Protein AF-A0A449D1W7-F1 (afdb_monomer_lite)

pLDDT: mean 76.57, std 15.9, range [45.38, 98.0]

Structure (mmCIF, N/CA/C/O backbone):
data_AF-A0A449D1W7-F1
#
_entry.id   AF-A0A449D1W7-F1
#
loop_
_atom_site.group_PDB
_atom_site.id
_atom_site.type_symbol
_atom_site.label_atom_id
_atom_site.label_alt_id
_atom_site.label_comp_id
_atom_site.label_asym_id
_atom_site.label_entity_id
_atom_site.label_seq_id
_atom_site.pdbx_PDB_ins_code
_atom_site.Cartn_x
_atom_site.Cartn_y
_atom_site.Cartn_z
_atom_site.occupancy
_atom_site.B_iso_or_equiv
_atom_site.auth_seq_id
_atom_site.auth_comp_id
_atom_site.auth_asym_id
_atom_site.auth_atom_id
_atom_site.pdbx_PDB_model_num
ATOM 1 N N . MET A 1 1 ? 46.983 -7.220 -83.386 1.00 48.47 1 MET A N 1
ATOM 2 C CA . MET A 1 1 ? 45.519 -7.300 -83.562 1.00 48.47 1 MET A CA 1
ATOM 3 C C . MET A 1 1 ? 44.942 -7.655 -82.201 1.00 48.47 1 MET A C 1
ATOM 5 O O . MET A 1 1 ? 44.944 -8.823 -81.848 1.00 48.47 1 MET A O 1
ATOM 9 N N . SER A 1 2 ? 44.616 -6.648 -81.384 1.00 51.84 2 SER A N 1
ATOM 10 C CA . SER A 1 2 ? 44.257 -6.839 -79.971 1.00 51.84 2 SER A CA 1
ATOM 11 C C . SER A 1 2 ? 42.823 -6.385 -79.745 1.00 51.84 2 SER A C 1
ATOM 13 O O . SER A 1 2 ? 42.500 -5.208 -79.894 1.00 51.84 2 SER A O 1
ATOM 15 N N . THR A 1 3 ? 41.968 -7.351 -79.446 1.00 65.56 3 THR A N 1
ATOM 16 C CA . THR A 1 3 ? 40.550 -7.193 -79.141 1.00 65.56 3 THR A CA 1
ATOM 17 C C . THR A 1 3 ? 40.401 -6.597 -77.743 1.00 65.56 3 THR A C 1
ATOM 19 O O . THR A 1 3 ? 40.947 -7.124 -76.777 1.00 65.56 3 THR A O 1
ATOM 22 N N . ILE A 1 4 ? 39.678 -5.484 -77.633 1.00 63.50 4 ILE A N 1
ATOM 23 C CA . ILE A 1 4 ? 39.382 -4.821 -76.361 1.00 63.50 4 ILE A CA 1
ATOM 24 C C . ILE A 1 4 ? 38.085 -5.431 -75.824 1.00 63.50 4 ILE A C 1
ATOM 26 O O . ILE A 1 4 ? 37.018 -5.242 -76.407 1.00 63.50 4 ILE A O 1
ATOM 30 N N . THR A 1 5 ? 38.175 -6.199 -74.743 1.00 69.12 5 THR A N 1
ATOM 31 C CA . THR A 1 5 ? 37.014 -6.752 -74.038 1.00 69.12 5 THR A CA 1
ATOM 32 C C . THR A 1 5 ? 36.253 -5.613 -73.360 1.00 69.12 5 THR A C 1
ATOM 34 O O . THR A 1 5 ? 36.788 -4.948 -72.473 1.00 69.12 5 THR A O 1
ATOM 37 N N . ALA A 1 6 ? 35.010 -5.370 -73.775 1.00 62.75 6 ALA A N 1
ATOM 38 C CA . ALA A 1 6 ? 34.133 -4.399 -73.132 1.00 62.75 6 ALA A CA 1
ATOM 39 C C . ALA A 1 6 ? 33.755 -4.889 -71.723 1.00 62.75 6 ALA A C 1
ATOM 41 O O . ALA A 1 6 ? 33.138 -5.938 -71.561 1.00 62.75 6 ALA A O 1
ATOM 42 N N . THR A 1 7 ? 34.151 -4.135 -70.699 1.00 64.31 7 THR A N 1
ATOM 43 C CA . THR A 1 7 ? 33.732 -4.349 -69.310 1.00 64.31 7 THR A CA 1
ATOM 44 C C . THR A 1 7 ? 32.306 -3.832 -69.143 1.00 64.31 7 THR A C 1
ATOM 46 O O . THR A 1 7 ? 32.064 -2.637 -69.324 1.00 64.31 7 THR A O 1
ATOM 49 N N . ASP A 1 8 ? 31.372 -4.721 -68.804 1.00 63.69 8 ASP A N 1
ATOM 50 C CA . ASP A 1 8 ? 30.018 -4.344 -68.402 1.00 63.69 8 ASP A CA 1
ATOM 51 C C . ASP A 1 8 ? 30.093 -3.489 -67.129 1.00 63.69 8 ASP A C 1
ATOM 53 O O . ASP A 1 8 ? 30.633 -3.900 -66.098 1.00 63.69 8 ASP A O 1
ATOM 57 N N . ARG A 1 9 ? 29.637 -2.242 -67.232 1.00 61.06 9 ARG A N 1
ATOM 58 C CA . ARG A 1 9 ? 29.703 -1.245 -66.165 1.00 61.06 9 ARG A CA 1
ATOM 59 C C . ARG A 1 9 ? 28.331 -1.229 -65.495 1.00 61.06 9 ARG A C 1
ATOM 61 O O . ARG A 1 9 ? 27.463 -0.453 -65.885 1.00 61.06 9 ARG A O 1
ATOM 68 N N . THR A 1 10 ? 28.123 -2.080 -64.489 1.00 68.62 10 THR A N 1
ATOM 69 C CA . THR A 1 10 ? 26.932 -1.998 -63.632 1.00 68.62 10 THR A CA 1
ATOM 70 C C . THR A 1 10 ? 26.888 -0.599 -63.015 1.00 68.62 10 THR A C 1
ATOM 72 O O . THR A 1 10 ? 27.818 -0.183 -62.320 1.00 68.62 10 THR A O 1
ATOM 75 N N . ALA A 1 11 ? 25.847 0.169 -63.340 1.00 70.06 11 ALA A N 1
ATOM 76 C CA . ALA A 1 11 ? 25.701 1.536 -62.861 1.00 70.06 11 ALA A CA 1
ATOM 77 C C . ALA A 1 11 ? 25.687 1.557 -61.319 1.00 70.06 11 ALA A C 1
ATOM 79 O O . ALA A 1 11 ? 25.040 0.704 -60.708 1.00 70.06 11 ALA A O 1
ATOM 80 N N . PRO A 1 12 ? 26.372 2.511 -60.664 1.00 68.94 12 PRO A N 1
ATOM 81 C CA . PRO A 1 12 ? 26.325 2.619 -59.215 1.00 68.94 12 PRO A CA 1
ATOM 82 C C . PRO A 1 12 ? 24.899 2.978 -58.782 1.00 68.94 12 PRO A C 1
ATOM 84 O O . PRO A 1 12 ? 24.418 4.081 -59.051 1.00 68.94 12 PRO A O 1
ATOM 87 N N . THR A 1 13 ? 24.220 2.059 -58.093 1.00 68.31 13 THR A N 1
ATOM 88 C CA . THR A 1 13 ? 22.962 2.349 -57.399 1.00 68.31 13 THR A CA 1
ATOM 89 C C . THR A 1 13 ? 23.248 3.415 -56.348 1.00 68.31 13 THR A C 1
ATOM 91 O O . THR A 1 13 ? 23.883 3.152 -55.326 1.00 68.31 13 THR A O 1
ATOM 94 N N . ARG A 1 14 ? 22.834 4.654 -56.622 1.00 69.25 14 ARG A N 1
ATOM 95 C CA . ARG A 1 14 ? 23.037 5.784 -55.715 1.00 69.25 14 ARG A CA 1
ATOM 96 C C . ARG A 1 14 ? 22.237 5.508 -54.436 1.00 69.25 14 ARG A C 1
ATOM 98 O O . ARG A 1 14 ? 21.021 5.353 -54.541 1.00 69.25 14 ARG A O 1
ATOM 105 N N . PRO A 1 15 ? 22.866 5.432 -53.249 1.00 72.12 15 PRO A N 1
ATOM 106 C CA . PRO A 1 15 ? 22.126 5.161 -52.028 1.00 72.12 15 PRO A CA 1
ATOM 107 C C . PRO A 1 15 ? 21.131 6.299 -51.803 1.00 72.12 15 PRO A C 1
ATOM 109 O O . PRO A 1 15 ? 21.517 7.468 -51.700 1.00 72.12 15 PRO A O 1
ATOM 112 N N . THR A 1 16 ? 19.843 5.963 -51.765 1.00 77.62 16 THR A N 1
ATOM 113 C CA . THR A 1 16 ? 18.789 6.891 -51.359 1.00 77.62 16 THR A CA 1
ATOM 114 C C . THR A 1 16 ? 19.142 7.402 -49.968 1.00 77.62 16 THR A C 1
ATOM 116 O O . THR A 1 16 ? 19.311 6.617 -49.035 1.00 77.62 16 THR A O 1
ATOM 119 N N . ARG A 1 17 ? 19.325 8.718 -49.833 1.00 78.56 17 ARG A N 1
ATOM 120 C CA . ARG A 1 17 ? 19.708 9.329 -48.558 1.00 78.56 17 ARG A CA 1
ATOM 121 C C . ARG A 1 17 ? 18.601 9.038 -47.545 1.00 78.56 17 ARG A C 1
ATOM 123 O O . ARG A 1 17 ? 17.442 9.348 -47.814 1.00 78.56 17 ARG A O 1
ATOM 130 N N . ALA A 1 18 ? 18.954 8.446 -46.405 1.00 78.62 18 ALA A N 1
ATOM 131 C CA . ALA A 1 18 ? 18.002 8.244 -45.321 1.00 78.62 18 ALA A CA 1
ATOM 132 C C . ALA A 1 18 ? 17.391 9.596 -44.926 1.00 78.62 18 ALA A C 1
ATOM 134 O O . ALA A 1 18 ? 18.099 10.607 -44.848 1.00 78.62 18 ALA A O 1
ATOM 135 N N . SER A 1 19 ? 16.076 9.624 -44.710 1.00 86.56 19 SER A N 1
ATOM 136 C CA . SER A 1 19 ? 15.406 10.826 -44.221 1.00 86.56 19 SER A CA 1
ATOM 137 C C . SER A 1 19 ? 15.937 11.180 -42.827 1.00 86.56 19 SER A C 1
ATOM 139 O O . SER A 1 19 ? 16.431 10.328 -42.085 1.00 86.56 19 SER A O 1
ATOM 141 N N . PHE A 1 20 ? 15.842 12.455 -42.453 1.00 86.75 20 PHE A N 1
ATOM 142 C CA . PHE A 1 20 ? 16.321 12.941 -41.158 1.00 86.75 20 PHE A CA 1
ATOM 143 C C . PHE A 1 20 ? 15.682 12.197 -39.971 1.00 86.75 20 PHE A C 1
ATOM 145 O O . PHE A 1 20 ? 16.361 11.873 -39.001 1.00 86.75 20 PHE A O 1
ATOM 152 N N . THR A 1 21 ? 14.399 11.842 -40.079 1.00 90.75 21 THR A N 1
ATOM 153 C CA . THR A 1 21 ? 13.682 11.058 -39.064 1.00 90.75 21 THR A CA 1
ATOM 154 C C . THR A 1 21 ? 14.199 9.625 -38.968 1.00 90.75 21 THR A C 1
ATOM 156 O O . THR A 1 21 ? 14.377 9.122 -37.861 1.00 90.75 21 THR A O 1
ATOM 159 N N . THR A 1 22 ? 14.519 8.987 -40.100 1.00 87.50 22 THR A N 1
ATOM 160 C CA . THR A 1 22 ? 15.175 7.673 -40.113 1.00 87.50 22 THR A CA 1
ATOM 161 C C . THR A 1 22 ? 16.558 7.746 -39.471 1.00 87.50 22 THR A C 1
ATOM 163 O O . THR A 1 22 ? 16.902 6.882 -38.670 1.00 87.50 22 THR A O 1
ATOM 166 N N . ALA A 1 23 ? 17.335 8.795 -39.751 1.00 89.31 23 ALA A N 1
ATOM 167 C CA . ALA A 1 23 ? 18.646 8.980 -39.132 1.00 89.31 23 ALA A CA 1
ATOM 168 C C . ALA A 1 23 ? 18.552 9.156 -37.603 1.00 89.31 23 ALA A C 1
ATOM 170 O O . ALA A 1 23 ? 19.315 8.525 -36.873 1.00 89.31 23 ALA A O 1
ATOM 171 N N . ILE A 1 24 ? 17.593 9.948 -37.108 1.00 93.62 24 ILE A N 1
ATOM 172 C CA . ILE A 1 24 ? 17.347 10.114 -35.665 1.00 93.62 24 ILE A CA 1
ATOM 173 C C . ILE A 1 24 ? 16.910 8.795 -35.023 1.00 93.62 24 ILE A C 1
ATOM 175 O O . ILE A 1 24 ? 17.434 8.434 -33.970 1.00 93.62 24 ILE A O 1
ATOM 179 N N . GLY A 1 25 ? 15.984 8.067 -35.653 1.00 91.31 25 GLY A N 1
ATOM 180 C CA . GLY A 1 25 ? 15.483 6.793 -35.135 1.00 91.31 25 GLY A CA 1
ATOM 181 C C . GLY A 1 25 ? 16.606 5.789 -34.876 1.00 91.31 25 GLY A C 1
ATOM 182 O O . GLY A 1 25 ? 16.667 5.206 -33.798 1.00 91.31 25 GLY A O 1
ATOM 183 N N . LEU A 1 26 ? 17.560 5.684 -35.806 1.00 90.69 26 LEU A N 1
ATOM 184 C CA . LEU A 1 26 ? 18.717 4.792 -35.669 1.00 90.69 26 LEU A CA 1
ATOM 185 C C . LEU A 1 26 ? 19.648 5.187 -34.509 1.00 90.69 26 LEU A C 1
ATOM 187 O O . LEU A 1 26 ? 20.216 4.319 -33.843 1.00 90.69 26 LEU A O 1
ATOM 191 N N . VAL A 1 27 ? 19.812 6.487 -34.243 1.00 91.00 27 VAL A N 1
ATOM 192 C CA . VAL A 1 27 ? 20.620 6.972 -33.111 1.00 91.00 27 VAL A CA 1
ATOM 193 C C . VAL A 1 27 ? 19.906 6.709 -31.792 1.00 91.00 27 VAL A C 1
ATOM 195 O O . VAL A 1 27 ? 20.527 6.201 -30.862 1.00 91.00 27 VAL A O 1
ATOM 198 N N . ILE A 1 28 ? 18.608 7.015 -31.719 1.00 95.56 28 ILE A N 1
ATOM 199 C CA . ILE A 1 28 ? 17.798 6.795 -30.516 1.00 95.56 28 ILE A CA 1
ATOM 200 C C . ILE A 1 28 ? 17.778 5.312 -30.154 1.00 95.56 28 ILE A C 1
ATOM 202 O O . ILE A 1 28 ? 18.000 4.970 -28.994 1.00 95.56 28 ILE A O 1
ATOM 206 N N . GLU A 1 29 ? 17.563 4.434 -31.132 1.00 92.31 29 GLU A N 1
ATOM 207 C CA . GLU A 1 29 ? 17.555 2.990 -30.913 1.00 92.31 29 GLU A CA 1
ATOM 208 C C . GLU A 1 29 ? 18.887 2.515 -30.324 1.00 92.31 29 GLU A C 1
ATOM 210 O O . GLU A 1 29 ? 18.908 1.854 -29.283 1.00 92.31 29 GLU A O 1
ATOM 215 N N . ARG A 1 30 ? 20.012 2.917 -30.929 1.00 91.12 30 ARG A N 1
ATOM 216 C CA . ARG A 1 30 ? 21.342 2.567 -30.421 1.00 91.12 30 ARG A CA 1
ATOM 217 C C . ARG A 1 30 ? 21.570 3.111 -29.014 1.00 91.12 30 ARG A C 1
ATOM 219 O O . ARG A 1 30 ? 22.061 2.386 -28.151 1.00 91.12 30 ARG A O 1
ATOM 226 N N . GLU A 1 31 ? 21.229 4.370 -28.788 1.00 91.19 31 GLU A N 1
ATOM 227 C CA . GLU A 1 31 ? 21.493 5.058 -27.530 1.00 91.19 31 GLU A CA 1
ATOM 228 C C . GLU A 1 31 ? 20.668 4.461 -26.378 1.00 91.19 31 GLU A C 1
ATOM 230 O O . GLU A 1 31 ? 21.201 4.184 -25.300 1.00 91.19 31 GLU A O 1
ATOM 235 N N . ILE A 1 32 ? 19.380 4.185 -26.608 1.00 89.06 32 ILE A N 1
ATOM 236 C CA . ILE A 1 32 ? 18.512 3.528 -25.623 1.00 89.06 32 ILE A CA 1
ATOM 237 C C . ILE A 1 32 ? 18.987 2.097 -25.373 1.00 89.06 32 ILE A C 1
ATOM 239 O O . ILE A 1 32 ? 19.110 1.702 -24.216 1.00 89.06 32 ILE A O 1
ATOM 243 N N . MET A 1 33 ? 19.314 1.328 -26.413 1.00 88.69 33 MET A N 1
ATOM 244 C CA . MET A 1 33 ? 19.767 -0.059 -26.251 1.00 88.69 33 MET A CA 1
ATOM 245 C C . MET A 1 33 ? 21.081 -0.161 -25.473 1.00 88.69 33 MET A C 1
ATOM 247 O O . MET A 1 33 ? 21.241 -1.068 -24.655 1.00 88.69 33 MET A O 1
ATOM 251 N N . VAL A 1 34 ? 22.011 0.777 -25.671 1.00 87.62 34 VAL A N 1
ATOM 252 C CA . VAL A 1 34 ? 23.252 0.846 -24.883 1.00 87.62 34 VAL A CA 1
ATOM 253 C C . VAL A 1 34 ? 22.952 1.191 -23.423 1.00 87.62 34 VAL A C 1
ATOM 255 O O . VAL A 1 34 ? 23.536 0.581 -22.525 1.00 87.62 34 VAL A O 1
ATOM 258 N N . ARG A 1 35 ? 22.006 2.102 -23.162 1.00 82.56 35 ARG A N 1
ATOM 259 C CA . ARG A 1 35 ? 21.574 2.421 -21.793 1.00 82.56 35 ARG A CA 1
ATOM 260 C C . ARG A 1 35 ? 20.866 1.249 -21.117 1.00 82.56 35 ARG A C 1
ATOM 262 O O . ARG A 1 35 ? 21.209 0.931 -19.986 1.00 82.56 35 ARG A O 1
ATOM 269 N N . VAL A 1 36 ? 19.958 0.561 -21.806 1.00 84.50 36 VAL A N 1
ATOM 270 C CA . VAL A 1 36 ? 19.210 -0.587 -21.262 1.00 84.50 36 VAL A CA 1
ATOM 271 C C . VAL A 1 36 ? 20.123 -1.790 -21.004 1.00 84.50 36 VAL A C 1
ATOM 273 O O . VAL A 1 36 ? 19.963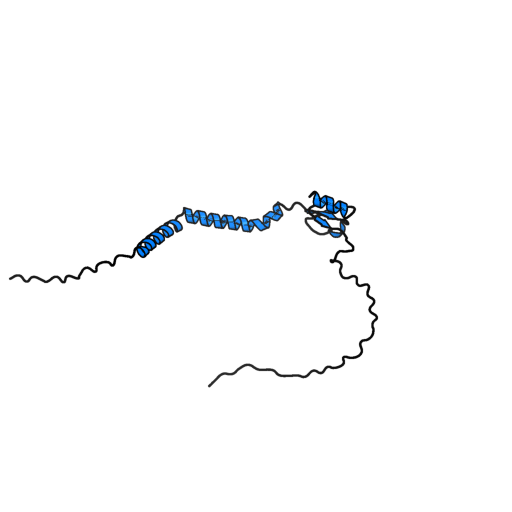 -2.483 -20.002 1.00 84.50 36 VAL A O 1
ATOM 276 N N . LYS A 1 37 ? 21.128 -2.023 -21.858 1.00 85.94 37 LYS A N 1
ATOM 277 C CA . LYS A 1 37 ? 22.137 -3.084 -21.660 1.00 85.94 37 LYS A CA 1
ATOM 278 C C . LYS A 1 37 ? 23.265 -2.677 -20.708 1.00 85.94 37 LYS A C 1
ATOM 280 O O . LYS A 1 37 ? 24.162 -3.481 -20.448 1.00 85.94 37 LYS A O 1
ATOM 285 N N . SER A 1 38 ? 23.242 -1.452 -20.183 1.00 90.62 38 SER A N 1
ATOM 286 C CA . SER A 1 38 ? 24.205 -1.009 -19.184 1.00 90.62 38 SER A CA 1
ATOM 287 C C . SER A 1 38 ? 23.974 -1.742 -17.869 1.00 90.62 38 SER A C 1
ATOM 289 O O . SER A 1 38 ? 22.853 -1.821 -17.364 1.00 90.62 38 SER A O 1
ATOM 291 N N . LYS A 1 39 ? 25.068 -2.215 -17.265 1.00 91.75 39 LYS A N 1
ATOM 292 C CA . LYS A 1 39 ? 25.038 -2.816 -15.928 1.00 91.75 39 LYS A CA 1
ATOM 293 C C . LYS A 1 39 ? 24.431 -1.856 -14.906 1.00 91.75 39 LYS A C 1
ATOM 295 O O . LYS A 1 39 ? 23.652 -2.293 -14.075 1.00 91.75 39 LYS A O 1
ATOM 300 N N . ALA A 1 40 ? 24.736 -0.560 -14.999 1.00 91.00 40 ALA A N 1
ATOM 301 C CA . ALA A 1 40 ? 24.228 0.434 -14.057 1.00 91.00 40 ALA A CA 1
ATOM 302 C C . ALA A 1 40 ? 22.696 0.555 -14.111 1.00 91.00 40 ALA A C 1
ATOM 304 O O . ALA A 1 40 ? 22.050 0.573 -13.067 1.00 91.00 40 ALA A O 1
ATOM 305 N N . PHE A 1 41 ? 22.115 0.571 -15.316 1.00 90.12 41 PHE A N 1
ATOM 306 C CA . PHE A 1 41 ? 20.662 0.610 -15.486 1.00 90.12 41 PHE A CA 1
ATOM 307 C C . PHE A 1 41 ? 20.015 -0.663 -14.937 1.00 90.12 41 PHE A C 1
ATOM 309 O O . PHE A 1 41 ? 19.146 -0.583 -14.077 1.00 90.12 41 PHE A O 1
ATOM 316 N N . MET A 1 42 ? 20.503 -1.834 -15.359 1.00 93.31 42 MET A N 1
ATOM 317 C CA . MET A 1 42 ? 19.956 -3.122 -14.927 1.00 93.31 42 MET A CA 1
ATOM 318 C C . MET A 1 42 ? 20.038 -3.308 -13.407 1.00 93.31 42 MET A C 1
ATOM 320 O O . MET A 1 42 ? 19.064 -3.725 -12.786 1.00 93.31 42 MET A O 1
ATOM 324 N N . ILE A 1 43 ? 21.180 -2.967 -12.799 1.00 95.56 43 ILE A N 1
ATOM 325 C CA . ILE A 1 43 ? 21.377 -3.055 -11.347 1.00 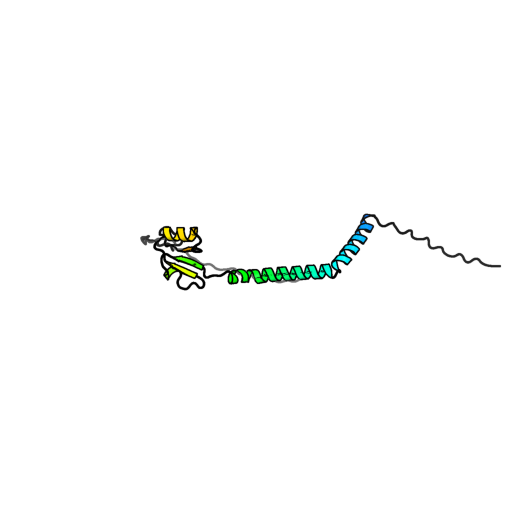95.56 43 ILE A CA 1
ATOM 326 C C . ILE A 1 43 ? 20.415 -2.109 -10.631 1.00 95.56 43 ILE A C 1
ATOM 328 O O . ILE A 1 43 ? 19.755 -2.538 -9.692 1.00 95.56 43 ILE A O 1
ATOM 332 N N . SER A 1 44 ? 20.290 -0.856 -11.084 1.00 94.69 44 SER A N 1
ATOM 333 C CA . SER A 1 44 ? 19.359 0.098 -10.476 1.00 94.69 44 SER A CA 1
ATOM 334 C C . SER A 1 44 ? 17.918 -0.386 -10.576 1.00 94.69 44 SER A C 1
ATOM 336 O O . SER A 1 44 ? 17.206 -0.362 -9.581 1.00 94.69 44 SER A O 1
ATOM 338 N N . THR A 1 45 ? 17.486 -0.848 -11.749 1.00 94.06 45 THR A N 1
ATOM 339 C CA . THR A 1 45 ? 16.119 -1.335 -11.953 1.00 94.06 45 THR A CA 1
ATOM 340 C C . THR A 1 45 ? 15.833 -2.561 -11.095 1.00 94.06 45 THR A C 1
ATOM 342 O O . THR A 1 45 ? 14.808 -2.595 -10.418 1.00 94.06 45 THR A O 1
ATOM 345 N N . LEU A 1 46 ? 16.736 -3.544 -11.067 1.00 96.31 46 LEU A N 1
ATOM 346 C CA . LEU A 1 46 ? 16.579 -4.729 -10.223 1.00 96.31 46 LEU A CA 1
ATOM 347 C C . LEU A 1 46 ? 16.556 -4.361 -8.741 1.00 96.31 46 LEU A C 1
ATOM 349 O O . LEU A 1 46 ? 15.699 -4.849 -8.013 1.00 96.31 46 LEU A O 1
ATOM 353 N N . LEU A 1 47 ? 17.444 -3.470 -8.303 1.00 97.31 47 LEU A N 1
ATOM 354 C CA . LEU A 1 47 ? 17.480 -3.014 -6.919 1.00 97.31 47 LEU A CA 1
ATOM 355 C C . LEU A 1 47 ? 16.197 -2.272 -6.549 1.00 97.31 47 LEU A C 1
ATOM 357 O O . LEU A 1 47 ? 15.647 -2.531 -5.486 1.00 97.31 47 LEU A O 1
ATOM 361 N N . SER A 1 48 ? 15.675 -1.414 -7.428 1.00 97.06 48 SER A N 1
ATOM 362 C CA . SER A 1 48 ? 14.379 -0.768 -7.223 1.00 97.06 48 SER A CA 1
ATOM 363 C C . SER A 1 48 ? 13.258 -1.798 -7.110 1.00 97.06 48 SER A C 1
ATOM 365 O O . SER A 1 48 ? 12.488 -1.735 -6.159 1.00 97.06 48 SER A O 1
ATOM 367 N N . ILE A 1 49 ? 13.182 -2.775 -8.019 1.00 97.38 49 ILE A N 1
ATOM 368 C CA . ILE A 1 49 ? 12.158 -3.831 -7.970 1.00 97.38 49 ILE A CA 1
ATOM 369 C C . ILE A 1 49 ? 12.250 -4.614 -6.657 1.00 97.38 49 ILE A C 1
ATOM 371 O O . ILE A 1 49 ? 11.230 -4.825 -6.006 1.00 97.38 49 ILE A O 1
ATOM 375 N N . VAL A 1 50 ? 13.456 -5.010 -6.246 1.00 98.00 50 VAL A N 1
ATOM 376 C CA . VAL A 1 50 ? 13.677 -5.744 -4.993 1.00 98.00 50 VAL A CA 1
ATOM 377 C C . VAL A 1 50 ? 13.308 -4.886 -3.788 1.00 98.00 50 VAL A C 1
ATOM 379 O O . VAL A 1 50 ? 12.621 -5.370 -2.898 1.00 98.00 50 VAL A O 1
ATOM 382 N N . LEU A 1 51 ? 13.716 -3.617 -3.761 1.00 97.62 51 LEU A N 1
ATOM 383 C CA . LEU A 1 51 ? 13.448 -2.714 -2.646 1.00 97.62 51 LEU A CA 1
ATOM 384 C C . LEU A 1 51 ? 11.953 -2.429 -2.502 1.00 97.62 51 LEU A C 1
ATOM 386 O O . LEU A 1 51 ? 11.414 -2.561 -1.409 1.00 97.62 51 LEU A O 1
ATOM 390 N N . PHE A 1 52 ? 11.272 -2.080 -3.594 1.00 97.12 52 PHE A N 1
ATOM 391 C CA . PHE A 1 52 ? 9.827 -1.860 -3.575 1.00 97.12 52 PHE A CA 1
ATOM 392 C C . PHE A 1 52 ? 9.068 -3.154 -3.278 1.00 97.12 52 PHE A C 1
ATOM 394 O O . PHE A 1 52 ? 8.129 -3.136 -2.489 1.00 97.12 52 PHE A O 1
ATOM 401 N N . GLY A 1 53 ? 9.498 -4.284 -3.844 1.00 96.19 53 GLY A N 1
ATOM 402 C CA . GLY A 1 53 ? 8.925 -5.594 -3.543 1.00 96.19 53 GLY A CA 1
ATOM 403 C C . GLY A 1 53 ? 9.062 -5.953 -2.065 1.00 96.19 53 GLY A C 1
ATOM 404 O O . GLY A 1 53 ? 8.085 -6.360 -1.444 1.00 96.19 53 GLY A O 1
ATOM 405 N N . ALA A 1 54 ? 10.238 -5.733 -1.477 1.00 95.00 54 ALA A N 1
ATOM 406 C CA . ALA A 1 54 ? 10.482 -5.941 -0.055 1.00 95.00 54 ALA A CA 1
ATOM 407 C C . ALA A 1 54 ? 9.672 -4.970 0.811 1.00 95.00 54 ALA A C 1
ATOM 409 O O . ALA A 1 54 ? 9.100 -5.392 1.808 1.00 95.00 54 ALA A O 1
ATOM 410 N N . ALA A 1 55 ? 9.572 -3.697 0.420 1.00 93.62 55 ALA A N 1
ATOM 411 C CA . ALA A 1 55 ? 8.777 -2.705 1.135 1.00 93.62 55 ALA A CA 1
ATOM 412 C C . ALA A 1 55 ? 7.288 -3.080 1.158 1.00 93.62 55 ALA A C 1
ATOM 414 O O . ALA A 1 55 ? 6.665 -3.021 2.213 1.00 93.62 55 ALA A O 1
ATOM 415 N N . VAL A 1 56 ? 6.729 -3.520 0.027 1.00 94.19 56 VAL A N 1
ATOM 416 C CA . VAL A 1 56 ? 5.333 -3.983 -0.060 1.00 94.19 56 VAL A CA 1
ATOM 417 C C . VAL A 1 56 ? 5.136 -5.307 0.684 1.00 94.19 56 VAL A C 1
ATOM 419 O O . VAL A 1 56 ? 4.137 -5.486 1.371 1.00 94.19 56 VAL A O 1
ATOM 422 N N . ALA A 1 57 ? 6.088 -6.237 0.606 1.00 90.44 57 ALA A N 1
ATOM 423 C CA . ALA A 1 57 ? 6.011 -7.482 1.369 1.00 90.44 57 ALA A CA 1
ATOM 424 C C . ALA A 1 57 ? 6.063 -7.220 2.885 1.00 90.44 57 ALA A C 1
ATOM 426 O O . ALA A 1 57 ? 5.321 -7.831 3.653 1.00 90.44 57 ALA A O 1
ATOM 427 N N . ALA A 1 58 ? 6.905 -6.280 3.314 1.00 87.06 58 ALA A N 1
ATOM 428 C CA . ALA A 1 58 ? 7.037 -5.880 4.707 1.00 87.06 58 ALA A CA 1
ATOM 429 C C . ALA A 1 58 ? 5.901 -4.962 5.178 1.00 87.06 58 ALA A C 1
ATOM 431 O O . ALA A 1 58 ? 5.664 -4.885 6.381 1.00 87.06 58 ALA A O 1
ATOM 432 N N . SER A 1 59 ? 5.163 -4.293 4.282 1.00 85.62 59 SER A N 1
ATOM 433 C CA . SER A 1 59 ? 4.123 -3.341 4.691 1.00 85.62 59 SER A CA 1
ATOM 434 C C . SER A 1 59 ? 2.993 -3.999 5.480 1.00 85.62 59 SER A C 1
ATOM 436 O O . SER A 1 59 ? 2.396 -3.346 6.327 1.00 85.62 59 SER A O 1
ATOM 438 N N . GLY A 1 60 ? 2.725 -5.289 5.251 1.00 83.38 60 GLY A N 1
ATOM 439 C CA . GLY A 1 60 ? 1.778 -6.065 6.058 1.00 83.38 60 GLY A CA 1
ATOM 440 C C . GLY A 1 60 ? 2.297 -6.432 7.454 1.00 83.38 60 GLY A C 1
ATOM 441 O O . GLY A 1 60 ? 1.500 -6.658 8.357 1.00 83.38 60 GLY A O 1
ATOM 442 N N . ALA A 1 61 ? 3.617 -6.459 7.648 1.00 78.88 61 ALA A N 1
ATOM 443 C CA . ALA A 1 61 ? 4.253 -6.733 8.936 1.00 78.88 61 ALA A CA 1
ATOM 444 C C . ALA A 1 61 ? 4.501 -5.458 9.759 1.00 78.88 61 ALA A C 1
ATOM 446 O O . ALA A 1 61 ? 4.612 -5.540 10.981 1.00 78.88 61 ALA A O 1
ATOM 447 N N . LEU A 1 62 ? 4.541 -4.279 9.126 1.00 76.62 62 LEU A N 1
ATOM 448 C CA . LEU A 1 62 ? 4.704 -2.999 9.825 1.00 76.62 62 LEU A CA 1
ATOM 449 C C . LEU A 1 62 ? 3.692 -2.800 10.971 1.00 76.62 62 LEU A C 1
ATOM 451 O O . LEU A 1 62 ? 4.149 -2.470 12.061 1.00 76.62 62 LEU A O 1
ATOM 455 N N . PRO A 1 63 ? 2.375 -3.062 10.814 1.00 74.88 63 PRO A N 1
ATOM 456 C CA . PRO A 1 63 ? 1.414 -2.915 11.906 1.00 74.88 63 PRO A CA 1
ATOM 457 C C . PRO A 1 63 ? 1.779 -3.732 13.144 1.00 74.88 63 PRO A C 1
ATOM 459 O O . PRO A 1 63 ? 1.619 -3.242 14.246 1.00 74.88 63 PRO A O 1
ATOM 462 N N . SER A 1 64 ? 2.340 -4.935 12.978 1.00 69.25 64 SER A N 1
ATOM 463 C CA . SER A 1 64 ? 2.721 -5.797 14.107 1.00 69.25 64 SER A CA 1
ATOM 464 C C . SER A 1 64 ? 3.934 -5.289 14.893 1.00 69.25 64 SER A C 1
ATOM 466 O O . SER A 1 64 ? 4.053 -5.566 16.080 1.00 69.25 64 SER A O 1
ATOM 468 N N . LEU A 1 65 ? 4.819 -4.512 14.256 1.00 65.12 65 LEU A N 1
ATOM 469 C CA . LEU A 1 65 ? 5.966 -3.884 14.923 1.00 65.12 65 LEU A CA 1
ATOM 470 C C . LEU A 1 65 ? 5.573 -2.615 15.690 1.00 65.12 65 LEU A C 1
ATOM 472 O O . LEU A 1 65 ? 6.299 -2.192 16.586 1.00 65.12 65 LEU A O 1
ATOM 476 N N . PHE A 1 66 ? 4.434 -2.021 15.332 1.00 68.25 66 PHE A N 1
ATOM 477 C CA . PHE A 1 66 ? 3.832 -0.879 16.021 1.00 68.25 66 PHE A CA 1
ATOM 478 C C . PHE A 1 66 ? 2.614 -1.270 16.870 1.00 68.25 66 PHE A C 1
ATOM 480 O O . PHE A 1 66 ? 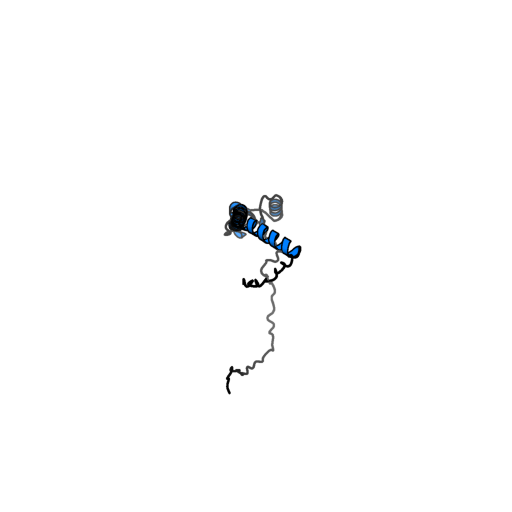2.031 -0.402 17.515 1.00 68.25 66 PHE A O 1
ATOM 487 N N . ALA A 1 67 ? 2.244 -2.553 16.894 1.00 60.91 67 ALA A N 1
ATOM 488 C CA . ALA A 1 67 ? 1.167 -3.090 17.711 1.00 60.91 67 ALA A CA 1
ATOM 489 C C . ALA A 1 67 ? 1.639 -3.183 19.166 1.00 60.91 67 ALA A C 1
ATOM 491 O O . ALA A 1 67 ? 1.995 -4.249 19.666 1.00 60.91 67 ALA A O 1
ATOM 492 N N . SER A 1 68 ? 1.668 -2.042 19.850 1.00 63.50 68 SER A N 1
ATOM 493 C CA . SER A 1 68 ? 1.398 -2.049 21.285 1.00 63.50 68 SER A CA 1
ATOM 494 C C . SER A 1 68 ? -0.059 -2.449 21.477 1.00 63.50 68 SER A C 1
ATOM 496 O O . SER A 1 68 ? -0.902 -2.084 20.664 1.00 63.50 68 SER A O 1
ATOM 498 N N . THR A 1 69 ? -0.347 -3.202 22.537 1.00 69.38 69 THR A N 1
ATOM 499 C CA . THR A 1 69 ? -1.715 -3.534 22.937 1.00 69.38 69 THR A CA 1
ATOM 500 C C . THR A 1 69 ? -2.574 -2.269 22.919 1.00 69.38 69 THR A C 1
ATOM 502 O O . THR A 1 69 ? -2.211 -1.268 23.545 1.00 69.38 69 THR A O 1
ATOM 505 N N . ASP A 1 70 ? -3.682 -2.291 22.182 1.00 83.12 70 ASP A N 1
ATOM 506 C CA . ASP A 1 70 ? -4.534 -1.115 22.053 1.00 83.12 70 ASP A CA 1
ATOM 507 C C . ASP A 1 70 ? -5.284 -0.910 23.368 1.00 83.12 70 ASP A C 1
ATOM 509 O O . ASP A 1 70 ? -6.088 -1.747 23.788 1.00 83.12 70 ASP A O 1
ATOM 513 N N . LYS A 1 71 ? -5.017 0.216 24.036 1.00 86.38 71 LYS A N 1
ATOM 514 C CA . LYS A 1 71 ? -5.775 0.618 25.221 1.00 86.38 71 LYS A CA 1
ATOM 515 C C . LYS A 1 71 ? -7.158 1.064 24.790 1.00 86.38 71 LYS A C 1
ATOM 517 O O . LYS A 1 71 ? -7.284 2.013 24.014 1.00 86.38 71 LYS A O 1
ATOM 522 N N . VAL A 1 72 ? -8.188 0.406 25.306 1.00 89.06 72 VAL A N 1
ATOM 523 C CA . VAL A 1 72 ? -9.582 0.698 24.964 1.00 89.06 72 VAL A CA 1
ATOM 524 C C . VAL A 1 72 ? -10.344 1.026 26.237 1.00 89.06 72 VAL A C 1
ATOM 526 O O . VAL A 1 72 ? -10.417 0.203 27.147 1.00 89.06 72 VAL A O 1
ATOM 529 N N . ALA A 1 73 ? -10.928 2.223 26.300 1.00 90.06 73 ALA A N 1
ATOM 530 C CA . ALA A 1 73 ? -11.798 2.601 27.407 1.00 90.06 73 ALA A CA 1
ATOM 531 C C . ALA A 1 73 ? -13.124 1.835 27.316 1.00 90.06 73 ALA A C 1
ATOM 533 O O . ALA A 1 73 ? -13.786 1.860 26.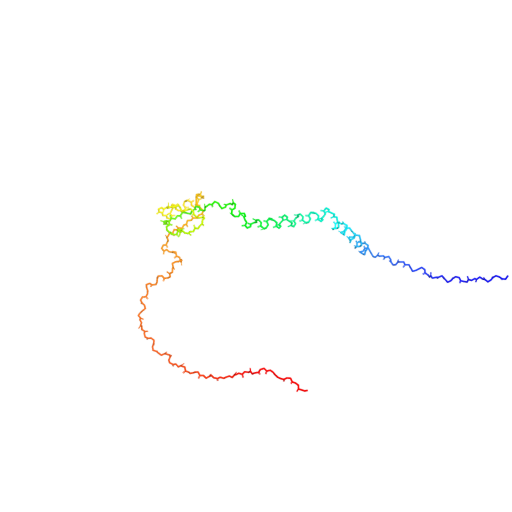277 1.00 90.06 73 ALA A O 1
ATOM 534 N N . VAL A 1 74 ? -13.525 1.164 28.391 1.00 90.81 74 VAL A N 1
ATOM 535 C CA . VAL A 1 74 ? -14.734 0.337 28.436 1.00 90.81 74 VAL A CA 1
ATOM 536 C C . VAL A 1 74 ? -15.559 0.649 29.674 1.00 90.81 74 VAL A C 1
ATOM 538 O O . VAL A 1 74 ? -15.029 0.837 30.762 1.00 90.81 74 VAL A O 1
ATOM 541 N N . THR A 1 75 ? -16.879 0.688 29.513 1.00 89.19 75 THR A N 1
ATOM 542 C CA . THR A 1 75 ? -17.805 0.804 30.661 1.00 89.19 75 THR A CA 1
ATOM 543 C C . THR A 1 75 ? -18.022 -0.524 31.389 1.00 89.19 75 THR A C 1
ATOM 545 O O . THR A 1 75 ? -18.397 -0.533 32.555 1.00 89.19 75 THR A O 1
ATOM 548 N N . SER A 1 76 ? -17.745 -1.643 30.714 1.00 86.31 76 SER A N 1
ATOM 549 C CA . SER A 1 76 ? -17.712 -2.989 31.284 1.00 86.31 76 SER A CA 1
ATOM 550 C C . SER A 1 76 ? -16.594 -3.788 30.616 1.00 86.31 76 SER A C 1
ATOM 552 O O . SER A 1 76 ? -16.578 -3.919 29.387 1.00 86.31 76 SER A O 1
ATOM 554 N N . ALA A 1 77 ? -15.653 -4.326 31.398 1.00 81.31 77 ALA A N 1
ATOM 555 C CA . ALA A 1 77 ? -14.546 -5.122 30.863 1.00 81.31 77 ALA A CA 1
ATOM 556 C C . ALA A 1 77 ? -14.999 -6.426 30.186 1.00 81.31 77 ALA A C 1
ATOM 558 O O . ALA A 1 77 ? -14.313 -6.927 29.293 1.00 81.31 77 ALA A O 1
ATOM 559 N N . GLU A 1 78 ? -16.171 -6.957 30.546 1.00 83.56 78 GLU A N 1
ATOM 560 C CA . GLU A 1 78 ? -16.721 -8.172 29.933 1.00 83.56 78 GLU A CA 1
ATOM 561 C C . GLU A 1 78 ? -17.010 -7.995 28.434 1.00 83.56 78 GLU A C 1
ATOM 563 O O . GLU A 1 78 ? -16.915 -8.955 27.671 1.00 83.56 78 GLU A O 1
ATOM 568 N N . THR A 1 79 ? -17.288 -6.768 27.984 1.00 80.19 79 THR A N 1
ATOM 569 C CA . THR A 1 79 ? -17.632 -6.460 26.586 1.00 80.19 79 THR A CA 1
ATOM 570 C C . THR A 1 79 ? -16.483 -6.731 25.610 1.00 80.19 79 THR A C 1
ATOM 572 O O . THR A 1 79 ? -16.719 -7.003 24.434 1.00 80.19 79 THR A O 1
ATOM 575 N N . VAL A 1 80 ? -15.238 -6.673 26.085 1.00 82.31 80 VAL A N 1
ATOM 576 C CA . VAL A 1 80 ? -14.025 -6.909 25.280 1.00 82.31 80 VAL A CA 1
ATOM 577 C C . VAL A 1 80 ? -13.245 -8.143 25.739 1.00 82.31 80 VAL A C 1
ATOM 579 O O . VAL A 1 80 ? -12.171 -8.439 25.210 1.00 82.31 80 VAL A O 1
ATOM 582 N N . ALA A 1 81 ? -13.789 -8.893 26.701 1.00 80.62 81 ALA A N 1
ATOM 583 C CA . ALA A 1 81 ? -13.181 -10.117 27.194 1.00 80.62 81 ALA A CA 1
ATOM 584 C C . ALA A 1 81 ? -13.086 -11.156 26.061 1.00 80.62 81 ALA A C 1
ATOM 586 O O . ALA A 1 81 ? -14.091 -11.591 25.501 1.00 80.62 81 ALA A O 1
ATOM 587 N N . GLY A 1 82 ? -11.858 -11.560 25.723 1.00 78.75 82 GLY A N 1
ATOM 588 C CA . GLY A 1 82 ? -11.581 -12.558 24.683 1.00 78.75 82 GLY A CA 1
ATOM 589 C C . GLY A 1 82 ? -11.077 -11.999 23.351 1.00 78.75 82 GLY A C 1
ATOM 590 O O . GLY A 1 82 ? -10.830 -12.787 22.439 1.00 78.75 82 GLY A O 1
ATOM 591 N N . ILE A 1 83 ? -10.887 -10.680 23.229 1.00 81.44 83 ILE A N 1
ATOM 592 C CA . ILE A 1 83 ? -10.211 -10.079 22.073 1.00 81.44 83 ILE A CA 1
ATOM 593 C C . ILE A 1 83 ? -8.710 -9.988 22.366 1.00 81.44 83 ILE A C 1
ATOM 595 O O . ILE A 1 83 ? -8.285 -9.345 23.324 1.00 81.44 83 ILE A O 1
ATOM 599 N N . GLU A 1 84 ? -7.898 -10.655 21.549 1.00 80.12 84 GLU A N 1
ATOM 600 C CA . GLU A 1 84 ? -6.440 -10.593 21.653 1.00 80.12 84 GLU A CA 1
ATOM 601 C C . GLU A 1 84 ? -5.924 -9.225 21.179 1.00 80.12 84 GLU A C 1
ATOM 603 O O . GLU A 1 84 ? -6.427 -8.667 20.205 1.00 80.12 84 GLU A O 1
ATOM 608 N N . GLY A 1 85 ? -4.918 -8.679 21.868 1.00 82.38 85 GLY A N 1
ATOM 609 C CA . GLY A 1 85 ? -4.306 -7.395 21.507 1.00 82.38 85 GLY A CA 1
ATOM 610 C C . GLY A 1 85 ? -5.017 -6.147 22.042 1.00 82.38 85 GLY A C 1
ATOM 611 O O . GLY A 1 85 ? -4.620 -5.045 21.672 1.00 82.38 85 GLY A O 1
ATOM 612 N N . ILE A 1 86 ? -6.011 -6.295 22.929 1.00 85.19 86 ILE A N 1
ATOM 613 C CA . ILE A 1 86 ? -6.716 -5.180 23.583 1.00 85.19 86 ILE A CA 1
ATOM 614 C C . ILE A 1 86 ? -6.435 -5.160 25.090 1.00 85.19 86 ILE A C 1
ATOM 616 O O . ILE A 1 86 ? -6.532 -6.184 25.766 1.00 85.19 86 ILE A O 1
ATOM 620 N N . GLU A 1 87 ? -6.127 -3.976 25.623 1.00 87.19 87 GLU A N 1
ATOM 621 C CA . GLU A 1 87 ? -5.995 -3.709 27.057 1.00 87.19 87 GLU A CA 1
ATOM 622 C C . GLU A 1 87 ? -7.216 -2.887 27.521 1.00 87.19 87 GLU A C 1
ATOM 624 O O . GLU A 1 87 ? -7.326 -1.707 27.169 1.00 87.19 87 GLU A O 1
ATOM 629 N N . PRO A 1 88 ? -8.167 -3.480 28.269 1.00 88.38 88 PRO A N 1
ATOM 630 C CA . PRO A 1 88 ? -9.343 -2.759 28.745 1.00 88.38 88 PRO A CA 1
ATOM 631 C C . PRO A 1 88 ? -8.984 -1.765 29.857 1.00 88.38 88 PRO A C 1
ATOM 633 O O . PRO A 1 88 ? -8.374 -2.132 30.861 1.00 88.38 88 PRO A O 1
ATOM 636 N N . VAL A 1 89 ? -9.423 -0.516 29.702 1.00 90.56 89 VAL A N 1
ATOM 637 C CA . VAL A 1 89 ? -9.363 0.538 30.724 1.00 90.56 89 VAL A CA 1
ATOM 638 C C . VAL A 1 89 ? -10.787 0.825 31.188 1.00 90.56 89 VAL A C 1
ATOM 640 O O . VAL A 1 89 ? -11.573 1.414 30.448 1.00 90.56 89 VAL A O 1
ATOM 643 N N . GLU A 1 90 ? -11.148 0.381 32.390 1.00 90.88 90 GLU A N 1
ATOM 644 C CA . GLU A 1 90 ? -12.494 0.612 32.922 1.00 90.88 90 GLU A CA 1
ATOM 645 C C . GLU A 1 90 ? -12.723 2.088 33.264 1.00 90.88 90 GLU A C 1
ATOM 647 O O . GLU A 1 90 ? -11.890 2.725 33.909 1.00 90.88 90 GLU A O 1
ATOM 652 N N . VAL A 1 91 ? -13.870 2.620 32.837 1.00 91.25 91 VAL A N 1
ATOM 653 C CA . VAL A 1 91 ? -14.300 4.004 33.077 1.00 91.25 91 VAL A CA 1
ATOM 654 C C . VAL A 1 91 ? -15.747 4.048 33.544 1.00 91.25 91 VAL A C 1
ATOM 656 O O . VAL A 1 91 ? -16.567 3.210 33.164 1.00 91.25 91 VAL A O 1
ATOM 659 N N . ALA A 1 92 ? -16.089 5.057 34.341 1.00 87.19 92 ALA A N 1
ATOM 660 C CA . ALA A 1 92 ? -17.405 5.150 34.966 1.00 87.19 92 ALA A CA 1
ATOM 661 C C . ALA A 1 92 ? -18.518 5.574 33.990 1.00 87.19 92 ALA A C 1
ATOM 663 O O . ALA A 1 92 ? -19.702 5.420 34.297 1.00 87.19 92 ALA A O 1
ATOM 664 N N . GLY A 1 93 ? -18.177 6.123 32.819 1.00 85.38 93 GLY A N 1
ATOM 665 C CA . GLY A 1 93 ? -19.182 6.533 31.844 1.00 85.38 93 GLY A CA 1
ATOM 666 C C . GLY A 1 93 ? -18.647 7.226 30.594 1.00 85.38 93 GLY A C 1
ATOM 667 O O . GLY A 1 93 ? -17.446 7.364 30.376 1.00 85.38 93 GLY A O 1
ATOM 668 N N . VAL A 1 94 ? -19.591 7.682 29.765 1.00 89.44 94 VAL A N 1
ATOM 669 C CA . VAL A 1 94 ? -19.351 8.233 28.419 1.00 89.44 94 VAL A CA 1
ATOM 670 C C . VAL A 1 94 ? -18.395 9.432 28.426 1.00 89.44 94 VAL A C 1
ATOM 672 O O . VAL A 1 94 ? -17.555 9.548 27.539 1.00 89.44 94 VAL A O 1
ATOM 675 N N . GLU A 1 95 ? -18.541 10.352 29.382 1.00 89.69 95 GLU A N 1
ATOM 676 C CA . GLU A 1 95 ? -17.778 11.609 29.387 1.00 89.69 95 GLU A CA 1
ATOM 677 C C . GLU A 1 95 ? -16.297 11.386 29.709 1.00 89.69 95 GLU A C 1
ATOM 679 O O . GLU A 1 95 ? -15.435 11.904 29.002 1.00 89.69 95 GLU A O 1
ATOM 684 N N . GLU A 1 96 ? -16.006 10.532 30.690 1.00 88.81 96 GLU A N 1
ATOM 685 C CA . GLU A 1 96 ? -14.640 10.110 31.015 1.00 88.81 96 GLU A CA 1
ATOM 686 C C . GLU A 1 96 ? -14.003 9.371 29.827 1.00 88.81 96 GLU A C 1
ATOM 688 O O . GLU A 1 96 ? -12.891 9.688 29.408 1.00 88.81 96 GLU A O 1
ATOM 693 N N . ALA A 1 97 ? -14.751 8.463 29.192 1.00 89.12 97 ALA A N 1
ATOM 694 C CA . ALA A 1 97 ? -14.291 7.749 28.003 1.00 89.12 97 ALA A CA 1
ATOM 695 C C . ALA A 1 97 ? -13.929 8.700 26.843 1.00 89.12 97 ALA A C 1
ATOM 697 O O . ALA A 1 97 ? -12.901 8.532 26.184 1.00 89.12 97 ALA A O 1
ATOM 698 N N . LYS A 1 98 ? -14.760 9.723 26.595 1.00 90.38 98 LYS A N 1
ATOM 699 C CA . LYS A 1 98 ? -14.521 10.733 25.550 1.00 90.38 98 LYS A CA 1
ATOM 700 C C . LYS A 1 98 ? -13.263 11.547 25.822 1.00 90.38 98 LYS A C 1
ATOM 702 O O . 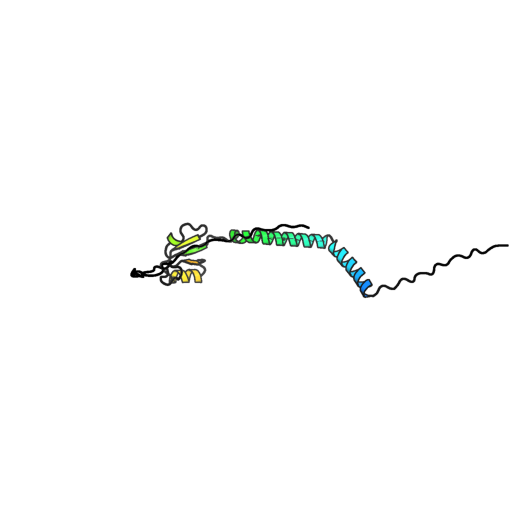LYS A 1 98 ? -12.526 11.845 24.883 1.00 90.38 98 LYS A O 1
ATOM 707 N N . GLU A 1 99 ? -13.032 11.932 27.073 1.00 93.75 99 GLU A N 1
ATOM 708 C CA . GLU A 1 99 ? -11.847 12.697 27.454 1.00 93.75 99 GLU A CA 1
ATOM 709 C C . GLU A 1 99 ? -10.565 11.886 27.237 1.00 93.75 99 GLU A C 1
ATOM 711 O O . GLU A 1 99 ? -9.602 12.403 26.664 1.00 93.75 99 GLU A O 1
ATOM 716 N N . LEU A 1 100 ? -10.576 10.596 27.580 1.00 90.06 100 LEU A N 1
ATOM 717 C CA . LEU A 1 100 ? -9.435 9.707 27.353 1.00 90.06 100 LEU A CA 1
ATOM 718 C C . LEU A 1 100 ? -9.115 9.520 25.864 1.00 90.06 100 LEU A C 1
ATOM 720 O O . LEU A 1 100 ? -7.945 9.538 25.486 1.00 90.06 100 LEU A O 1
ATOM 724 N N . VAL A 1 101 ? -10.129 9.386 25.002 1.00 92.50 101 VAL A N 1
ATOM 725 C CA . VAL A 1 101 ? -9.913 9.309 23.543 1.00 92.50 101 VAL A CA 1
ATOM 726 C C . VAL A 1 101 ? -9.387 10.643 23.011 1.00 92.50 101 VAL A C 1
ATOM 728 O O . VAL A 1 101 ? -8.475 10.681 22.191 1.00 92.50 101 VAL A O 1
ATOM 731 N N . ARG A 1 102 ? -9.932 11.763 23.497 1.00 92.88 102 ARG A N 1
ATOM 732 C CA . ARG A 1 102 ? -9.534 13.106 23.055 1.00 92.88 102 ARG A CA 1
ATOM 733 C C . ARG A 1 102 ? -8.102 13.465 23.450 1.00 92.88 102 ARG A C 1
ATOM 735 O O . ARG A 1 102 ? -7.460 14.237 22.746 1.00 92.88 102 ARG A O 1
ATOM 742 N N . THR A 1 103 ? -7.637 12.946 24.580 1.00 92.62 103 THR A N 1
ATOM 743 C CA . THR A 1 103 ? -6.264 13.121 25.075 1.00 92.62 103 THR A CA 1
ATOM 744 C C . THR A 1 103 ? -5.294 12.081 24.514 1.00 92.62 103 THR A C 1
ATOM 746 O O . THR A 1 103 ? -4.125 12.100 24.886 1.00 92.62 103 THR A O 1
ATOM 749 N N . GLU A 1 104 ? -5.763 11.195 23.624 1.00 88.56 104 GLU A N 1
ATOM 750 C CA . GLU A 1 104 ? -4.991 10.087 23.043 1.00 88.56 104 GLU A CA 1
ATOM 751 C C . GLU A 1 104 ? -4.433 9.114 24.105 1.00 88.56 104 GLU A C 1
ATOM 753 O O . GLU A 1 104 ? -3.515 8.339 23.840 1.00 88.56 104 GLU A O 1
ATOM 758 N N . ALA A 1 105 ? -4.999 9.122 25.320 1.00 88.06 105 ALA A N 1
ATOM 759 C CA . ALA A 1 105 ? -4.627 8.208 26.401 1.00 88.06 105 ALA A CA 1
ATOM 760 C C . ALA A 1 105 ? -5.117 6.771 26.142 1.00 88.06 105 ALA A C 1
ATOM 762 O O . ALA A 1 105 ? -4.536 5.807 26.650 1.00 88.06 105 ALA A O 1
ATOM 763 N N . VAL A 1 106 ? -6.180 6.637 25.347 1.00 90.00 106 VAL A N 1
ATOM 764 C CA . VAL A 1 106 ? -6.719 5.375 24.825 1.00 90.00 106 VAL A CA 1
ATOM 765 C C . VAL A 1 106 ? -6.966 5.516 23.322 1.00 90.00 106 VAL A C 1
ATOM 767 O O . VAL A 1 106 ? -7.276 6.606 22.839 1.00 90.00 106 VAL A O 1
ATOM 770 N N . ALA A 1 107 ? -6.854 4.416 22.581 1.00 87.62 107 ALA A N 1
ATOM 771 C CA . ALA A 1 107 ? -7.040 4.402 21.130 1.00 87.62 107 ALA A CA 1
ATOM 772 C C . ALA A 1 107 ? -8.525 4.466 20.726 1.00 87.62 107 ALA A C 1
ATOM 774 O O . ALA A 1 107 ? -8.873 5.016 19.681 1.00 87.62 107 ALA A O 1
ATOM 775 N N . ALA A 1 108 ? -9.411 3.904 21.553 1.00 89.50 108 ALA A N 1
ATOM 776 C CA . ALA A 1 108 ? -10.849 3.853 21.305 1.00 89.50 108 ALA A CA 1
ATOM 777 C C . ALA A 1 108 ? -11.650 3.753 22.613 1.00 89.50 108 ALA A C 1
ATOM 779 O O . ALA A 1 108 ? -11.098 3.456 23.674 1.00 89.50 108 ALA A O 1
ATOM 780 N N . ALA A 1 109 ? -12.966 3.964 22.522 1.00 90.56 109 ALA A N 1
ATOM 781 C CA . ALA A 1 109 ? -13.904 3.779 23.625 1.00 90.56 109 ALA A CA 1
ATOM 782 C C . ALA A 1 109 ? -15.110 2.928 23.200 1.00 90.56 109 ALA A C 1
ATOM 784 O O . ALA A 1 109 ? -15.725 3.195 22.164 1.00 90.56 109 ALA A O 1
ATOM 785 N N . VAL A 1 110 ? -15.472 1.940 24.022 1.00 89.38 110 VAL A N 1
ATOM 786 C CA . VAL A 1 110 ? -16.691 1.131 23.893 1.00 89.38 110 VAL A CA 1
ATOM 787 C C . VAL A 1 110 ? -17.627 1.491 25.040 1.00 89.38 110 VAL A C 1
ATOM 789 O O . VAL A 1 110 ? -17.336 1.253 26.215 1.00 89.38 110 VAL A O 1
ATOM 792 N N . VAL A 1 111 ? -18.759 2.094 24.692 1.00 88.25 111 VAL A N 1
ATOM 793 C CA . VAL A 1 111 ? -19.716 2.615 25.665 1.00 88.25 111 VAL A CA 1
ATOM 794 C C . VAL A 1 111 ? -21.115 2.137 25.319 1.00 88.25 111 VAL A C 1
ATOM 796 O O . VAL A 1 111 ? -21.543 2.248 24.168 1.00 88.25 111 VAL A O 1
ATOM 799 N N . ASP A 1 112 ? -21.831 1.640 26.323 1.00 81.19 112 ASP A N 1
ATOM 800 C CA . ASP A 1 112 ? -23.230 1.272 26.170 1.00 81.19 112 ASP A CA 1
ATOM 801 C C . ASP A 1 112 ? -24.080 2.531 25.964 1.00 81.19 112 ASP A C 1
ATOM 803 O O . ASP A 1 112 ? -24.068 3.460 26.774 1.00 81.19 112 ASP A O 1
ATOM 807 N N . SER A 1 113 ? -24.818 2.572 24.853 1.00 75.44 113 SER A N 1
ATOM 808 C CA . SER A 1 113 ? -25.741 3.660 24.535 1.00 75.44 113 SER A CA 1
ATOM 809 C C . SER A 1 113 ? -27.138 3.103 24.255 1.00 75.44 113 SER A C 1
ATOM 811 O O . SER A 1 113 ? -27.268 2.214 23.407 1.00 75.44 113 SER A O 1
ATO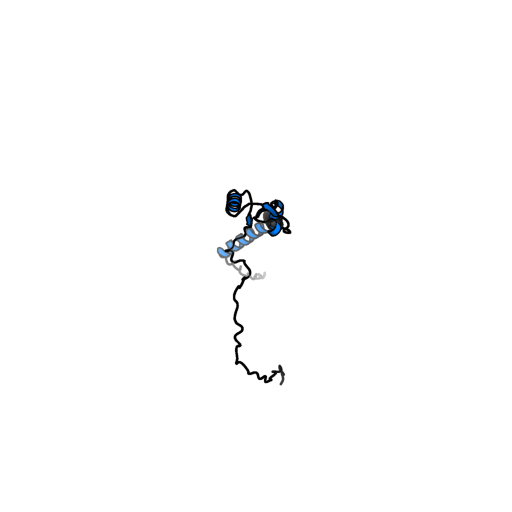M 813 N N . PRO A 1 114 ? -28.192 3.632 24.908 1.00 69.31 114 PRO A N 1
ATOM 814 C CA . PRO A 1 114 ? -29.572 3.217 24.656 1.00 69.31 114 PRO A CA 1
ATOM 815 C C . PRO A 1 114 ? -30.060 3.597 23.248 1.00 69.31 114 PRO A C 1
ATOM 817 O O . PRO A 1 114 ? -30.999 2.985 22.748 1.00 69.31 114 PRO A O 1
ATOM 820 N N . ASP A 1 115 ? -29.399 4.559 22.598 1.00 68.62 115 ASP A N 1
ATOM 821 C CA . ASP A 1 115 ? -29.731 5.049 21.255 1.00 68.62 115 ASP A CA 1
ATOM 822 C C . ASP A 1 115 ? -28.862 4.409 20.156 1.00 68.62 115 ASP A C 1
ATOM 824 O O . ASP A 1 115 ? -28.871 4.847 19.003 1.00 68.62 115 ASP A O 1
ATOM 828 N N . SER A 1 116 ? -28.073 3.382 20.495 1.00 63.34 116 SER A N 1
ATOM 829 C CA . SER A 1 116 ? -27.219 2.700 19.523 1.00 63.34 116 SER A CA 1
ATOM 830 C C . SER A 1 116 ? -28.063 1.924 18.496 1.00 63.34 116 SER A C 1
ATOM 832 O O . SER A 1 116 ? -28.819 1.026 18.878 1.00 63.34 116 SER A O 1
ATOM 834 N N . PRO A 1 117 ? -27.913 2.180 17.179 1.00 62.66 117 PRO A N 1
ATOM 835 C CA . PRO A 1 117 ? -28.645 1.454 16.136 1.00 62.66 117 PRO A CA 1
ATOM 836 C C . PRO A 1 117 ? -28.180 -0.005 15.969 1.00 62.66 117 PRO A C 1
ATOM 838 O O . PRO A 1 117 ? -28.769 -0.748 15.188 1.00 62.66 117 PRO A O 1
ATOM 841 N N . THR A 1 118 ? -27.134 -0.421 16.691 1.00 61.31 118 THR A N 1
ATOM 842 C CA . THR A 1 118 ? -26.580 -1.787 16.680 1.00 61.31 118 THR A CA 1
ATOM 843 C C . THR A 1 118 ? -27.342 -2.744 17.606 1.00 61.31 118 THR A C 1
ATOM 845 O O . THR A 1 118 ? -27.035 -3.935 17.656 1.00 61.31 118 THR A O 1
ATOM 848 N N . ALA A 1 119 ? -28.379 -2.278 18.308 1.00 50.66 119 ALA A N 1
ATOM 849 C CA . ALA A 1 119 ? -29.276 -3.180 19.015 1.00 50.66 119 ALA A CA 1
ATOM 850 C C . ALA A 1 119 ? -29.949 -4.147 18.011 1.00 50.66 119 ALA A C 1
ATOM 852 O O . ALA A 1 119 ? -30.571 -3.682 17.048 1.00 50.66 119 ALA A O 1
ATOM 853 N N . PRO A 1 120 ? -29.899 -5.486 18.208 1.00 57.94 120 PRO A N 1
ATOM 854 C CA . PRO A 1 120 ? -30.857 -6.354 17.531 1.00 57.94 120 PRO A CA 1
ATOM 855 C C . PRO A 1 120 ? -32.251 -5.816 17.872 1.00 57.94 120 PRO A C 1
ATOM 857 O O . PRO A 1 120 ? -32.449 -5.404 19.017 1.00 57.94 120 PRO A O 1
ATOM 860 N N . PRO A 1 121 ? -33.211 -5.767 16.930 1.00 52.81 121 PRO A N 1
ATOM 861 C CA . PRO A 1 121 ? -34.495 -5.136 17.186 1.00 52.81 121 PRO A CA 1
ATOM 862 C C . PRO A 1 121 ? -35.187 -5.852 18.348 1.00 52.81 121 PRO A C 1
ATOM 864 O O . PRO A 1 121 ? -35.832 -6.888 18.168 1.00 52.81 121 PRO A O 1
ATOM 867 N N . SER A 1 122 ? -35.079 -5.286 19.548 1.00 57.19 122 SER A N 1
ATOM 868 C CA . SER A 1 122 ? -35.948 -5.585 20.667 1.00 57.19 122 SER A CA 1
ATOM 869 C C . SER A 1 122 ? -37.309 -5.050 20.249 1.00 57.19 122 SER A C 1
ATOM 871 O O . SER A 1 122 ? -37.619 -3.870 20.341 1.00 57.19 122 SER A O 1
ATOM 873 N N . SER A 1 123 ? -38.105 -5.924 19.641 1.00 46.19 123 SER A N 1
ATOM 874 C CA . SER A 1 123 ? -39.486 -5.629 19.292 1.00 46.19 123 SER A CA 1
ATOM 875 C C . SER A 1 123 ? -40.375 -5.960 20.490 1.00 46.19 123 SER A C 1
ATOM 877 O O . SER A 1 123 ? -40.722 -7.130 20.659 1.00 46.19 123 SER A O 1
ATOM 879 N N . PRO A 1 124 ? -40.842 -4.985 21.290 1.00 62.41 124 PRO A N 1
ATOM 880 C CA . PRO A 1 124 ? -42.057 -5.150 22.062 1.00 62.41 124 PRO A CA 1
ATOM 881 C C . PRO A 1 124 ? -43.220 -4.793 21.135 1.00 62.41 124 PRO A C 1
ATOM 883 O O . PRO A 1 124 ? -43.753 -3.689 21.160 1.00 62.41 124 PRO A O 1
ATOM 886 N N . CYS A 1 125 ? -43.612 -5.703 20.248 1.00 49.06 125 CYS A N 1
ATOM 887 C CA . CYS A 1 125 ? -44.841 -5.504 19.490 1.00 49.06 125 CYS A CA 1
ATOM 888 C C . CYS A 1 125 ? -45.647 -6.791 19.514 1.00 49.06 125 CYS A C 1
ATOM 890 O O . CYS A 1 125 ? -45.494 -7.676 18.669 1.00 49.06 125 CYS A O 1
ATOM 892 N N . GLY A 1 126 ? -46.505 -6.892 20.529 1.00 54.59 126 GLY A N 1
ATOM 893 C CA . GLY A 1 126 ? -47.614 -7.827 20.529 1.00 54.59 126 GLY A CA 1
ATOM 894 C C . GLY A 1 126 ? -48.458 -7.591 19.281 1.00 54.59 126 GLY A C 1
ATOM 895 O O . GLY A 1 126 ? -49.322 -6.720 19.253 1.00 54.59 126 GLY A O 1
ATOM 896 N N . ARG A 1 127 ? -48.205 -8.370 18.229 1.00 47.03 127 ARG A N 1
ATOM 897 C CA . ARG A 1 127 ? -49.147 -8.513 17.124 1.00 47.03 127 ARG A CA 1
ATOM 898 C C . ARG A 1 127 ? -50.268 -9.428 17.615 1.00 47.03 127 ARG A C 1
ATOM 900 O O . ARG A 1 127 ? -49.981 -10.588 17.928 1.00 47.03 127 ARG A O 1
ATOM 907 N N . PRO A 1 128 ? -51.535 -8.983 17.665 1.00 48.97 128 PRO A N 1
ATOM 908 C CA . PRO A 1 128 ? -52.624 -9.930 17.800 1.00 48.97 128 PRO A CA 1
ATOM 909 C C . PRO A 1 128 ? -52.571 -10.848 16.576 1.00 48.97 128 PRO A C 1
ATOM 911 O O . PRO A 1 128 ? -52.502 -10.386 15.436 1.00 48.97 128 PRO A O 1
ATOM 914 N N . ARG A 1 129 ? -52.569 -12.165 16.807 1.00 56.88 129 ARG A N 1
ATOM 915 C CA . ARG A 1 129 ? -52.750 -13.176 15.758 1.00 56.88 129 ARG A CA 1
ATOM 916 C C . ARG A 1 129 ? -54.186 -13.093 15.226 1.00 56.88 129 ARG A C 1
ATOM 918 O O . ARG A 1 129 ? -54.970 -14.019 15.409 1.00 56.88 129 ARG A O 1
ATOM 925 N N . SER A 1 130 ? -54.560 -12.012 14.549 1.00 53.16 130 SER A N 1
ATOM 926 C CA . SER A 1 130 ? -55.737 -12.027 13.688 1.00 53.16 130 SER A CA 1
ATOM 927 C C . SER A 1 130 ? -55.354 -12.724 12.385 1.00 53.16 130 SER A C 1
ATOM 929 O O . SER A 1 130 ? -54.877 -12.140 11.416 1.00 53.16 130 SER A O 1
ATOM 931 N N . ARG A 1 131 ? -55.495 -14.052 12.438 1.00 57.81 131 ARG A N 1
ATOM 932 C CA . ARG A 1 131 ? -56.168 -14.870 11.426 1.00 57.81 131 ARG A CA 1
ATOM 933 C C . ARG A 1 131 ? -56.343 -14.141 10.089 1.00 57.81 131 ARG A C 1
ATOM 935 O O . ARG A 1 131 ? -57.324 -13.435 9.911 1.00 57.81 131 ARG A O 1
ATOM 942 N N . TRP A 1 132 ? -55.415 -14.352 9.162 1.00 45.38 132 TRP A N 1
ATOM 943 C CA . TRP A 1 132 ? -55.632 -14.100 7.739 1.00 45.38 132 TRP A CA 1
ATOM 944 C C . TRP A 1 132 ? -56.452 -15.272 7.174 1.00 45.38 132 TRP A C 1
ATOM 946 O O . TRP A 1 132 ? -55.915 -16.380 7.098 1.00 45.38 132 TRP A O 1
ATOM 956 N N . PRO A 1 133 ? -57.732 -15.104 6.791 1.00 59.22 133 PRO A N 1
ATOM 957 C CA . PRO A 1 133 ? -58.423 -16.078 5.969 1.00 59.22 133 PRO A CA 1
ATOM 958 C C . PRO A 1 133 ? -58.259 -15.682 4.499 1.00 59.22 133 PRO A C 1
ATOM 960 O O . PRO A 1 133 ? -58.520 -14.549 4.109 1.00 59.22 133 PRO A O 1
ATOM 963 N N . GLY A 1 134 ? -57.871 -16.641 3.668 1.00 53.97 134 GLY A N 1
ATOM 964 C CA . GLY A 1 134 ? -58.002 -16.497 2.222 1.00 53.97 134 GLY A CA 1
ATOM 965 C C . GLY A 1 134 ? -56.689 -16.238 1.505 1.00 53.97 134 GLY A C 1
ATOM 966 O O . GLY A 1 134 ? -56.375 -15.120 1.113 1.00 53.97 134 GLY A O 1
ATOM 967 N N . ARG A 1 135 ? -55.967 -17.326 1.248 1.00 48.69 135 ARG A N 1
ATOM 968 C CA . ARG A 1 135 ? -55.325 -17.557 -0.050 1.00 48.69 135 ARG A CA 1
ATOM 969 C C . ARG A 1 135 ? -55.118 -19.062 -0.225 1.00 48.69 135 ARG A C 1
ATOM 971 O O . ARG A 1 135 ? -54.022 -19.599 -0.147 1.00 48.69 135 ARG A O 1
ATOM 978 N N . SER A 1 136 ? -56.237 -19.755 -0.405 1.00 61.72 136 SER A N 1
ATOM 979 C CA . SER A 1 136 ? -56.279 -21.077 -1.018 1.00 61.72 136 SER A CA 1
ATOM 980 C C . SER A 1 136 ? -56.209 -20.903 -2.533 1.00 61.72 136 SER A C 1
ATOM 982 O O . SER A 1 136 ? -57.138 -20.340 -3.105 1.00 61.72 136 SER A O 1
ATOM 984 N N . ALA A 1 137 ? -55.126 -21.367 -3.157 1.00 52.06 137 ALA A N 1
ATOM 985 C CA . ALA A 1 137 ? -55.146 -22.074 -4.444 1.00 52.06 137 ALA A CA 1
ATOM 986 C C . ALA A 1 137 ? -53.708 -22.368 -4.908 1.00 52.06 137 ALA A C 1
ATOM 988 O O . ALA A 1 137 ? -53.003 -21.496 -5.405 1.00 52.06 137 ALA A O 1
ATOM 989 N N . SER A 1 138 ? -53.290 -23.628 -4.773 1.00 51.16 138 SER A N 1
ATOM 990 C CA . SER A 1 138 ? -52.498 -24.290 -5.823 1.00 51.16 138 SER A CA 1
ATOM 991 C C . SER A 1 138 ? -53.482 -24.737 -6.926 1.00 51.16 138 SER A C 1
ATOM 993 O O . SER A 1 138 ? -54.652 -24.955 -6.604 1.00 51.16 138 SER A O 1
ATOM 995 N N . PRO A 1 139 ? -53.059 -24.904 -8.194 1.00 54.78 139 PRO A N 1
ATOM 996 C CA . PRO A 1 139 ? -52.459 -26.186 -8.543 1.00 54.78 139 PRO A CA 1
ATOM 997 C C . PRO A 1 139 ? -51.274 -26.130 -9.520 1.00 54.78 139 PRO A C 1
ATOM 999 O O . PRO A 1 139 ? -51.144 -25.308 -10.419 1.00 54.78 139 PRO A O 1
ATOM 1002 N N . ARG A 1 140 ? -50.439 -27.136 -9.301 1.00 52.44 140 ARG A N 1
ATOM 1003 C CA . ARG A 1 140 ? -49.325 -27.669 -10.076 1.00 52.44 140 ARG A CA 1
ATOM 1004 C C . ARG A 1 140 ? -49.802 -28.241 -11.428 1.00 52.44 140 ARG A C 1
ATOM 1006 O O . ARG A 1 140 ? -50.655 -29.116 -11.411 1.00 52.44 140 ARG A O 1
ATOM 1013 N N . THR A 1 141 ? -49.193 -27.842 -12.551 1.00 52.59 141 THR A N 1
ATOM 1014 C CA . THR A 1 141 ? -49.093 -28.592 -13.837 1.00 52.59 141 THR A CA 1
ATOM 1015 C C . THR A 1 141 ? -47.790 -28.126 -14.525 1.00 52.59 141 THR A C 1
ATOM 1017 O O . THR A 1 141 ? -47.555 -26.933 -14.630 1.00 52.59 141 THR A O 1
ATOM 1020 N N . SER A 1 142 ? -46.715 -28.919 -14.616 1.00 50.72 142 SER A N 1
ATOM 1021 C CA . SER A 1 142 ? -46.373 -30.042 -15.514 1.00 50.72 142 SER A CA 1
ATOM 1022 C C . SER A 1 142 ? -46.005 -29.661 -16.964 1.00 50.72 142 SER A C 1
ATOM 1024 O O . SER A 1 142 ? -46.888 -29.291 -17.728 1.00 50.72 142 SER A O 1
ATOM 1026 N N . ARG A 1 143 ? -44.744 -29.973 -17.336 1.00 50.12 143 ARG A N 1
ATOM 1027 C CA . ARG A 1 143 ? -44.139 -30.101 -18.693 1.00 50.12 143 ARG A CA 1
ATOM 1028 C C . ARG A 1 143 ? -43.921 -28.777 -19.454 1.00 50.12 143 ARG A C 1
ATOM 1030 O O . ARG A 1 143 ? -44.714 -27.866 -19.343 1.00 50.12 143 ARG A O 1
ATOM 1037 N N . SER A 1 144 ? -42.838 -28.590 -20.208 1.00 47.88 144 SER A N 1
ATOM 1038 C CA . SER A 1 144 ? -42.156 -29.552 -21.080 1.00 47.88 144 SER A CA 1
ATOM 1039 C C . SER A 1 144 ? -40.642 -29.332 -21.180 1.00 47.88 144 SER A C 1
ATOM 1041 O O . SER A 1 144 ? -40.156 -28.220 -21.342 1.00 47.88 144 SER A O 1
ATOM 1043 N N . SER A 1 145 ? -39.936 -30.456 -21.149 1.00 51.00 145 SER A N 1
ATOM 1044 C CA . SER A 1 145 ? -38.565 -30.700 -21.588 1.00 51.00 145 SER A CA 1
ATOM 1045 C C . SER A 1 145 ? -38.313 -30.292 -23.044 1.00 51.00 145 SER A C 1
ATOM 1047 O O . SER A 1 145 ? -39.031 -30.753 -23.932 1.00 51.00 145 SER A O 1
ATOM 1049 N N . THR A 1 146 ? -37.234 -29.556 -23.298 1.00 57.34 146 THR A N 1
ATOM 1050 C CA . THR A 1 146 ? -36.621 -29.414 -24.627 1.00 57.34 146 THR A CA 1
ATOM 1051 C C . THR A 1 146 ? -35.368 -30.294 -24.674 1.00 57.34 146 THR A C 1
ATOM 1053 O O . THR A 1 146 ? -34.459 -30.064 -23.877 1.00 57.34 146 THR A O 1
ATOM 1056 N N . PRO A 1 147 ? -35.281 -31.311 -25.549 1.00 59.25 147 PRO A N 1
ATOM 1057 C CA . PRO A 1 147 ? -34.031 -32.015 -25.797 1.00 59.25 147 PRO A CA 1
ATOM 1058 C C . PRO A 1 147 ? -33.256 -31.376 -26.961 1.00 59.25 147 PRO A C 1
ATOM 1060 O O . PRO A 1 147 ? -33.824 -30.973 -27.975 1.00 59.25 147 PRO A O 1
ATOM 1063 N N . THR A 1 148 ? -31.940 -31.298 -26.777 1.00 57.75 148 THR A N 1
ATOM 1064 C CA . THR A 1 148 ? -30.898 -30.839 -27.711 1.00 57.75 148 THR A CA 1
ATOM 1065 C C . THR A 1 148 ? -30.662 -31.853 -28.872 1.00 57.75 148 THR A C 1
ATOM 1067 O O . THR A 1 148 ? -31.399 -32.828 -28.998 1.00 57.75 148 THR A O 1
ATOM 1070 N N . PRO A 1 149 ? -29.669 -31.649 -29.765 1.00 65.69 149 PRO A N 1
ATOM 1071 C CA . PRO A 1 149 ? -29.814 -31.483 -31.213 1.00 65.69 149 PRO A CA 1
ATOM 1072 C C . PRO A 1 149 ? -29.564 -32.773 -32.032 1.00 65.69 149 PRO A C 1
ATOM 1074 O O . PRO A 1 149 ? -29.040 -33.764 -31.521 1.00 65.69 149 PRO A O 1
ATOM 1077 N N . ARG A 1 150 ? -29.808 -32.749 -33.355 1.00 54.06 150 ARG A N 1
ATOM 1078 C CA . ARG A 1 150 ? -29.140 -33.685 -34.283 1.00 54.06 150 ARG A CA 1
ATOM 1079 C C . ARG A 1 150 ? -28.944 -33.120 -35.693 1.00 54.06 150 ARG A C 1
ATOM 1081 O O . ARG A 1 150 ? -29.862 -32.611 -36.320 1.00 54.06 150 ARG A O 1
ATOM 1088 N N . ILE A 1 151 ? -27.698 -33.247 -36.137 1.00 58.53 151 ILE A N 1
ATOM 1089 C CA . ILE A 1 151 ? -27.103 -32.907 -37.435 1.00 58.53 151 ILE A CA 1
ATOM 1090 C C . ILE A 1 151 ? -27.474 -33.958 -38.507 1.00 58.53 151 ILE A C 1
ATOM 1092 O O . ILE A 1 151 ? -27.744 -35.108 -38.155 1.00 58.53 151 ILE A O 1
ATOM 1096 N N . ARG A 1 152 ? -27.296 -33.565 -39.787 1.00 54.59 152 ARG A N 1
ATOM 1097 C CA . ARG A 1 152 ? -26.963 -34.349 -41.011 1.00 54.59 152 ARG A CA 1
ATOM 1098 C C . ARG A 1 152 ? -28.115 -34.649 -41.988 1.00 54.59 152 ARG A C 1
ATOM 1100 O O . ARG A 1 152 ? -28.870 -35.592 -41.781 1.00 54.59 152 ARG A O 1
ATOM 1107 N N . ARG A 1 153 ? -28.101 -34.000 -43.156 1.00 54.22 153 ARG A N 1
ATOM 1108 C CA . ARG A 1 153 ? -27.427 -34.481 -44.380 1.00 54.22 153 ARG A CA 1
ATOM 1109 C C . ARG A 1 153 ? -27.270 -33.351 -45.386 1.00 54.22 153 ARG A C 1
ATOM 1111 O O . ARG A 1 153 ? -28.136 -32.455 -45.373 1.00 54.22 153 ARG A O 1
#

Organism: NCBI:txid33889

Radius of gyration: 42.34 Å; chains: 1; bounding box: 104×48×118 Å

Foldseek 3Di:
DDDDDDDDDDDPPDPDDDDPVRVVVVVVVVVVVCCCPDPVNVVVVVVVCVVVVVCVVCVVVVVVVVLDQFEEEECDPVVCPPDPSHDYDHDVADVVRVVCCVVVVGVYYDHDDPPDPPDPPPDPDPDPPPDDPDDDDDDDDDDDDDDDDDDDD

Sequence (153 aa):
MSTITATDRTAPTRPTRASFTTAIGLVIEREIMVRVKSKAFMISTLLSIVLFGAAVAASGALPSLFASTDKVAVTSAETVAGIEGIEPVEVAGVEEAKELVRTEAVAAAVVDSPDSPTAPPSSPCGRPRSRWPGRSASPRTSRSSTPTPRIRR

Secondary structure (DSSP, 8-state):
----PPPP-----PPPPPPHHHHHHHHHHHHHHHHHT-HHHHHHHHHHHHHHHHHHHHHTTHHHHH-PPEEEEES-GGGGTT-TTEEEEE-SSHHHHHHHHHTTSSSEEE---TT-TTS-------------------------PPP------